Protein AF-A0A401IKX6-F1 (afdb_monomer)

Structure (mmCIF, N/CA/C/O backbone):
data_AF-A0A401IKX6-F1
#
_entry.id   AF-A0A401IKX6-F1
#
loop_
_atom_site.group_PDB
_atom_site.id
_atom_site.type_symbol
_atom_site.label_atom_id
_atom_site.label_alt_id
_atom_site.label_comp_id
_atom_site.label_asym_id
_atom_site.label_entity_id
_atom_site.label_seq_id
_atom_site.pdbx_PDB_ins_code
_atom_site.Cartn_x
_atom_site.Cartn_y
_atom_site.Cartn_z
_atom_site.occupancy
_atom_site.B_iso_or_equiv
_atom_site.auth_seq_id
_atom_site.auth_comp_id
_atom_site.auth_asym_id
_atom_site.auth_atom_id
_atom_site.pdbx_PDB_model_num
ATOM 1 N N . MET A 1 1 ? -2.514 11.574 66.735 1.00 53.56 1 MET A N 1
ATOM 2 C CA . MET A 1 1 ? -3.761 11.896 66.015 1.00 53.56 1 MET A CA 1
ATOM 3 C C . MET A 1 1 ? -3.570 11.427 64.590 1.00 53.56 1 MET A C 1
ATOM 5 O O . MET A 1 1 ? -2.932 12.119 63.810 1.00 53.56 1 MET A O 1
ATOM 9 N N . GLU A 1 2 ? -4.010 10.207 64.300 1.00 58.97 2 GLU A N 1
ATOM 10 C CA . GLU A 1 2 ? -4.122 9.723 62.924 1.00 58.97 2 GLU A CA 1
ATOM 11 C C . GLU A 1 2 ? -5.401 10.335 62.352 1.00 58.97 2 GLU A C 1
ATOM 13 O O . GLU A 1 2 ? -6.460 10.246 62.973 1.00 58.97 2 GLU A O 1
ATOM 18 N N . MET A 1 3 ? -5.293 11.056 61.237 1.00 69.75 3 MET A N 1
ATOM 19 C CA . MET A 1 3 ? -6.478 11.513 60.520 1.00 69.75 3 MET A CA 1
ATOM 20 C C . MET A 1 3 ? -7.077 10.304 59.808 1.00 69.75 3 MET A C 1
ATOM 22 O O . MET A 1 3 ? -6.450 9.759 58.899 1.00 69.75 3 MET A O 1
ATOM 26 N N . GLU A 1 4 ? -8.270 9.885 60.229 1.00 70.88 4 GLU A N 1
ATOM 27 C CA . GLU A 1 4 ? -9.032 8.885 59.489 1.00 70.88 4 GLU A CA 1
ATOM 28 C C . GLU A 1 4 ? -9.337 9.406 58.084 1.00 70.88 4 GLU A C 1
ATO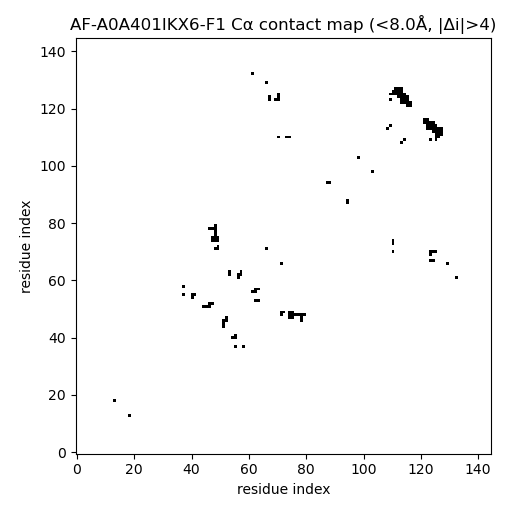M 30 O O . GLU A 1 4 ? -9.686 10.574 57.884 1.00 70.88 4 GLU A O 1
ATOM 35 N N . ALA A 1 5 ? -9.156 8.530 57.097 1.00 71.00 5 ALA A N 1
ATOM 36 C CA . ALA A 1 5 ? -9.432 8.852 55.710 1.00 71.00 5 ALA A CA 1
ATOM 37 C C . ALA A 1 5 ? -10.908 9.272 55.541 1.00 71.00 5 ALA A C 1
ATOM 39 O O . ALA A 1 5 ? -11.785 8.731 56.220 1.00 71.00 5 ALA A O 1
ATOM 40 N N . PRO A 1 6 ? -11.202 10.230 54.642 1.00 70.94 6 PRO A N 1
ATOM 41 C CA . PRO A 1 6 ? -12.555 10.734 54.467 1.00 70.94 6 PRO A CA 1
ATOM 42 C C . PRO A 1 6 ? -13.535 9.614 54.070 1.00 70.94 6 PRO A C 1
ATOM 44 O O . PRO A 1 6 ? -13.167 8.715 53.310 1.00 70.94 6 PRO A O 1
ATOM 47 N N . PRO A 1 7 ? -14.785 9.674 54.564 1.00 70.75 7 PRO A N 1
ATOM 48 C CA . PRO A 1 7 ? -15.767 8.609 54.400 1.00 70.75 7 PRO A CA 1
ATOM 49 C C . PRO A 1 7 ? -16.132 8.365 52.930 1.00 70.75 7 PRO A C 1
ATOM 51 O O . PRO A 1 7 ? -16.307 9.299 52.143 1.00 70.75 7 PRO A O 1
ATOM 54 N N . ASP A 1 8 ? -16.344 7.089 52.587 1.00 64.31 8 ASP A N 1
ATOM 55 C CA . ASP A 1 8 ? -16.698 6.597 51.243 1.00 64.31 8 ASP A CA 1
ATOM 56 C C . ASP A 1 8 ? -17.995 7.204 50.659 1.00 64.31 8 ASP A C 1
ATOM 58 O O . ASP A 1 8 ? -18.284 7.032 49.472 1.00 64.31 8 ASP A O 1
ATOM 62 N N . SER A 1 9 ? -18.773 7.956 51.450 1.00 63.50 9 SER A N 1
ATOM 63 C CA . SER A 1 9 ? -19.975 8.674 50.998 1.00 63.50 9 SER A CA 1
ATOM 64 C C . SER A 1 9 ? -19.683 9.790 49.986 1.00 63.50 9 SER A C 1
ATOM 66 O O . SER A 1 9 ? -20.591 10.214 49.272 1.00 63.50 9 SER A O 1
ATOM 68 N N . LEU A 1 10 ? -18.427 10.240 49.885 1.00 56.56 10 LEU A N 1
ATOM 69 C CA . LEU A 1 10 ? -17.980 11.242 48.911 1.00 56.56 10 LEU A CA 1
ATOM 70 C C . LEU A 1 10 ? -17.564 10.639 47.558 1.00 56.56 10 LEU A C 1
ATOM 72 O O . LEU A 1 10 ? -17.225 11.376 46.629 1.00 56.56 10 LEU A O 1
ATOM 76 N N . ARG A 1 11 ? -17.591 9.309 47.406 1.00 56.31 11 ARG A N 1
ATOM 77 C CA . ARG A 1 11 ? -17.261 8.645 46.142 1.00 56.31 11 ARG A CA 1
ATOM 78 C C . ARG A 1 11 ? -18.505 8.588 45.256 1.00 56.31 11 ARG A C 1
ATOM 80 O O . ARG A 1 11 ? -19.434 7.826 45.521 1.00 56.31 11 ARG A O 1
ATOM 87 N N . SER A 1 12 ? -18.536 9.397 44.192 1.00 58.59 12 SER A N 1
ATOM 88 C CA . SER A 1 12 ? -19.685 9.423 43.281 1.00 58.59 12 SER A CA 1
ATOM 89 C C . SER A 1 12 ? -19.929 8.033 42.680 1.00 58.59 12 SER A C 1
ATOM 91 O O . SER A 1 12 ? -19.035 7.375 42.138 1.00 58.59 12 SER A O 1
ATOM 93 N N . LYS A 1 13 ? -21.166 7.551 42.808 1.00 59.34 13 LYS A N 1
ATOM 94 C CA . LYS A 1 13 ? -21.605 6.278 42.239 1.00 59.34 13 LYS A CA 1
ATOM 95 C C . LYS A 1 13 ? -21.757 6.493 40.733 1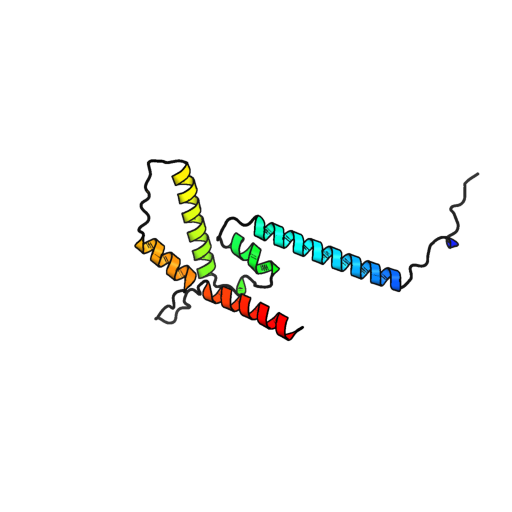.00 59.34 13 LYS A C 1
ATOM 97 O O . LYS A 1 13 ? -22.813 6.930 40.292 1.00 59.34 13 LYS A O 1
ATOM 102 N N . GLN A 1 14 ? -20.678 6.275 39.976 1.00 62.84 14 GLN A N 1
ATOM 103 C CA . GLN A 1 14 ? -20.633 6.472 38.519 1.00 62.84 14 GLN A CA 1
ATOM 104 C C . GLN A 1 14 ? -21.894 5.903 37.871 1.00 62.84 14 GLN A C 1
ATOM 106 O O . GLN A 1 14 ? -22.147 4.693 37.944 1.00 62.84 14 GLN A O 1
ATOM 111 N N . SER A 1 15 ? -22.699 6.787 37.285 1.00 66.19 15 SER A N 1
ATOM 112 C CA . SER A 1 15 ? -23.974 6.403 36.703 1.00 66.19 15 SER A CA 1
ATOM 113 C C . SER A 1 15 ? -23.728 5.553 35.453 1.00 66.19 15 SER A C 1
ATOM 115 O O . SER A 1 15 ? -22.684 5.645 34.801 1.00 66.19 15 SER A O 1
ATOM 117 N N . ASN A 1 16 ? -24.685 4.699 35.086 1.00 74.69 16 ASN A N 1
ATOM 118 C CA . ASN A 1 16 ? -24.576 3.902 33.856 1.00 74.69 16 ASN A CA 1
ATOM 119 C C . ASN A 1 16 ? -24.451 4.787 32.598 1.00 74.69 16 ASN A C 1
ATOM 121 O O . ASN A 1 16 ? -23.864 4.364 31.604 1.00 74.69 16 ASN A O 1
ATOM 125 N N . PHE A 1 17 ? -24.954 6.023 32.663 1.00 74.50 17 PHE A N 1
ATOM 126 C CA . PHE A 1 17 ? -24.786 7.034 31.625 1.00 74.50 17 PHE A CA 1
ATOM 127 C C . PHE A 1 17 ? -23.326 7.490 31.502 1.00 74.50 17 PHE A C 1
ATOM 129 O O . PHE A 1 17 ? -22.785 7.484 30.397 1.00 74.50 17 PHE A O 1
ATOM 136 N N . ASP A 1 18 ? -22.662 7.779 32.627 1.00 80.56 18 ASP A N 1
ATOM 137 C CA . ASP A 1 18 ? -21.247 8.169 32.638 1.00 80.56 18 ASP A CA 1
ATOM 138 C C . ASP A 1 18 ? -20.373 7.071 32.027 1.00 80.56 18 ASP A C 1
ATOM 140 O O . ASP A 1 18 ? -19.491 7.356 31.226 1.00 80.56 18 ASP A O 1
ATOM 144 N N . LYS A 1 19 ? -20.646 5.796 32.331 1.00 81.81 19 LYS A N 1
ATOM 145 C CA . LYS A 1 19 ? -19.899 4.665 31.751 1.00 81.81 19 LYS A CA 1
ATOM 146 C C . LYS A 1 19 ? -20.056 4.581 30.231 1.00 81.81 19 LYS A C 1
ATOM 148 O O . LYS A 1 19 ? -19.050 4.487 29.534 1.00 81.81 19 LYS A O 1
ATOM 153 N N . LYS A 1 20 ? -21.290 4.683 29.723 1.00 84.31 20 LYS A N 1
ATOM 154 C CA . LYS A 1 20 ? -21.579 4.661 28.280 1.00 84.31 20 LYS A CA 1
ATOM 155 C C . LYS A 1 20 ? -20.907 5.826 27.550 1.00 84.31 20 LYS A C 1
ATOM 157 O O . LYS A 1 20 ? -20.301 5.622 26.502 1.00 84.31 20 LYS A O 1
ATOM 162 N N . LEU A 1 21 ? -20.966 7.028 28.123 1.00 82.62 21 LEU A N 1
ATOM 163 C CA . LEU A 1 21 ? -20.296 8.206 27.576 1.00 82.62 21 LEU A CA 1
ATOM 164 C C . LEU A 1 21 ? -18.772 8.009 27.533 1.00 82.62 21 LEU A C 1
ATOM 166 O O . LEU A 1 21 ? -18.140 8.290 26.520 1.00 82.62 21 LEU A O 1
ATOM 170 N N . GLN A 1 22 ? -18.176 7.467 28.598 1.00 83.69 22 GLN A N 1
ATOM 171 C CA . GLN A 1 22 ? -16.739 7.171 28.639 1.00 83.69 22 GLN A CA 1
ATOM 172 C C . GLN A 1 22 ? -16.327 6.098 27.619 1.00 83.69 22 GLN A C 1
ATOM 174 O O . GLN A 1 22 ? -15.232 6.167 27.065 1.00 83.69 22 GLN A O 1
ATOM 179 N N . GLU A 1 23 ? -17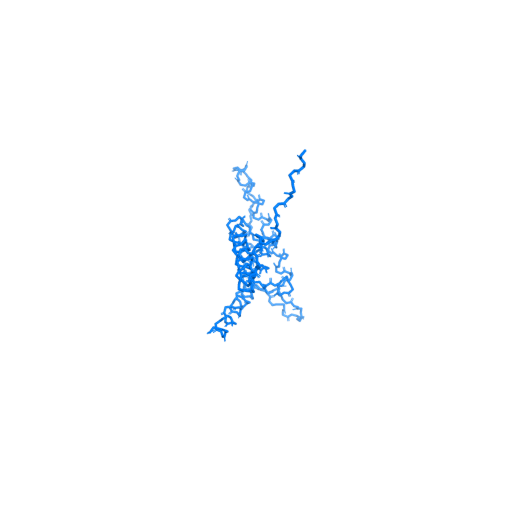.174 5.104 27.353 1.00 87.25 23 GLU A N 1
ATOM 180 C CA . GLU A 1 23 ? -16.941 4.094 26.313 1.00 87.25 23 GLU A CA 1
ATOM 181 C C . GLU A 1 23 ? -17.006 4.687 24.905 1.00 87.25 23 GLU A C 1
ATOM 183 O O .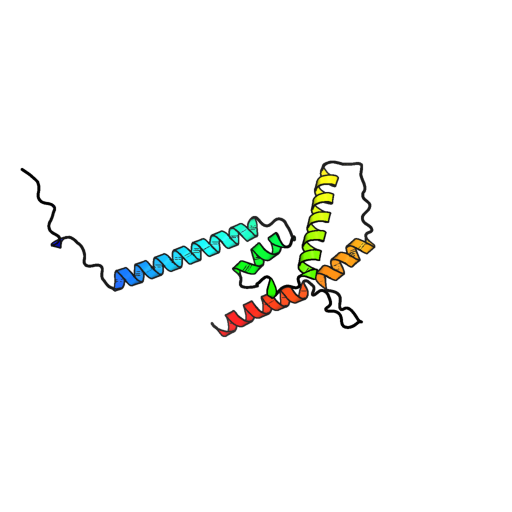 GLU A 1 23 ? -16.111 4.419 24.102 1.00 87.25 23 GLU A O 1
ATOM 188 N N . GLN A 1 24 ? -18.000 5.538 24.630 1.00 83.69 24 GLN A N 1
ATOM 189 C CA . GLN A 1 24 ? -18.113 6.265 23.363 1.00 83.69 24 GLN A CA 1
ATOM 190 C C . GLN A 1 24 ? -16.898 7.165 23.134 1.00 83.69 24 GLN A C 1
ATOM 192 O O . GLN A 1 24 ? -16.214 7.016 22.128 1.00 83.69 24 GLN A O 1
ATOM 197 N 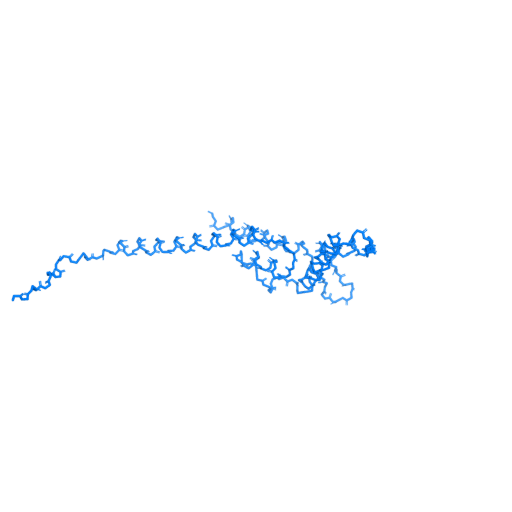N . LEU A 1 25 ? -16.520 7.978 24.125 1.00 86.50 25 LEU A N 1
ATOM 198 C CA . LEU A 1 25 ? -15.324 8.820 24.048 1.00 86.50 25 LEU A CA 1
ATOM 199 C C . LEU A 1 25 ? -14.052 7.998 23.805 1.00 86.50 25 LEU A C 1
ATOM 201 O O . LEU A 1 25 ? -13.171 8.412 23.054 1.00 86.50 25 LEU A O 1
ATOM 205 N N . LYS A 1 26 ? -13.915 6.820 24.427 1.00 91.38 26 LYS A N 1
ATOM 206 C CA . LYS A 1 26 ? -12.775 5.921 24.173 1.00 91.38 26 LYS A CA 1
ATOM 207 C C . LYS A 1 26 ? -12.785 5.365 22.753 1.00 91.38 26 LYS A C 1
ATOM 209 O O . LYS A 1 26 ? -11.707 5.188 22.184 1.00 91.38 26 LYS A O 1
ATOM 214 N N . LEU A 1 27 ? -13.958 5.045 22.211 1.00 90.75 27 LEU A N 1
ATOM 215 C CA . LEU A 1 27 ? -14.104 4.564 20.842 1.00 90.75 27 LEU A CA 1
ATOM 216 C C . LEU A 1 27 ? -13.759 5.669 19.839 1.00 90.75 27 LEU A C 1
ATOM 218 O O . LEU A 1 27 ? -12.896 5.448 18.992 1.00 90.75 27 LEU A O 1
ATOM 222 N N . ASP A 1 28 ? -14.327 6.860 20.004 1.00 93.06 28 ASP A N 1
ATOM 223 C CA . ASP A 1 28 ? -14.076 8.020 19.143 1.00 93.06 28 ASP A CA 1
ATOM 224 C C . ASP A 1 28 ? -12.584 8.370 19.127 1.00 93.06 28 ASP A C 1
ATOM 226 O O . ASP A 1 28 ? -11.959 8.442 18.072 1.00 93.06 28 ASP A O 1
ATOM 230 N N . ASN A 1 29 ? -11.950 8.415 20.304 1.00 93.19 29 ASN A N 1
ATOM 231 C CA . ASN A 1 29 ? -10.508 8.638 20.415 1.00 93.19 29 ASN A CA 1
ATOM 232 C C . ASN A 1 29 ? -9.670 7.580 19.675 1.00 93.19 29 ASN A C 1
ATOM 234 O O . ASN A 1 29 ? -8.599 7.890 19.140 1.00 93.19 29 ASN A O 1
ATOM 238 N N . LYS A 1 30 ? -10.109 6.313 19.662 1.00 92.56 30 LYS A N 1
ATOM 239 C CA . LYS A 1 30 ? -9.427 5.244 18.916 1.00 92.56 30 LYS A CA 1
ATOM 240 C C . LYS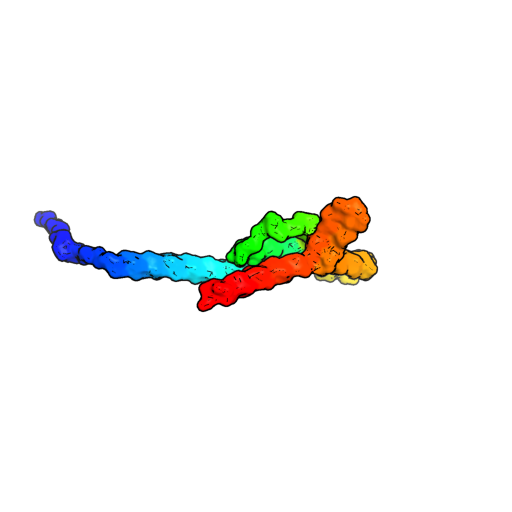 A 1 30 ? -9.593 5.436 17.412 1.00 92.56 30 LYS A C 1
ATOM 242 O O . LYS A 1 30 ? -8.601 5.294 16.696 1.00 92.56 30 LYS A O 1
ATOM 247 N N . ILE A 1 31 ? -10.797 5.779 16.959 1.00 92.50 31 ILE A N 1
ATOM 248 C CA . ILE A 1 31 ? -11.099 6.057 15.551 1.00 92.50 31 ILE A CA 1
ATOM 249 C C . ILE A 1 31 ? -10.267 7.248 15.069 1.00 92.50 31 ILE A C 1
ATOM 251 O O . ILE A 1 31 ? -9.523 7.116 14.099 1.00 92.50 31 ILE A O 1
ATOM 255 N N . ASP A 1 32 ? -10.261 8.357 15.807 1.00 94.56 32 ASP A N 1
ATOM 256 C CA . ASP A 1 32 ? -9.477 9.552 15.480 1.00 94.56 32 ASP A CA 1
ATOM 257 C C . ASP A 1 32 ? -7.978 9.269 15.410 1.00 94.56 32 ASP A C 1
ATOM 259 O O . ASP A 1 32 ? -7.249 9.825 14.583 1.00 94.56 32 ASP A O 1
ATOM 263 N N . LYS A 1 33 ? -7.473 8.418 16.306 1.00 93.88 33 LYS A N 1
ATOM 264 C CA . LYS A 1 33 ? -6.068 8.008 16.291 1.00 93.88 33 LYS A CA 1
ATOM 265 C C . LYS A 1 33 ? -5.756 7.139 15.075 1.00 93.88 33 LYS A C 1
ATOM 267 O O . LYS A 1 33 ? -4.692 7.316 14.483 1.00 93.88 33 LYS A O 1
ATOM 272 N N . ALA A 1 34 ? -6.643 6.214 14.714 1.00 91.62 34 ALA A N 1
ATOM 273 C CA . ALA A 1 34 ? -6.481 5.368 13.536 1.00 91.62 34 ALA A CA 1
ATOM 274 C C . ALA A 1 34 ? -6.519 6.205 12.250 1.00 91.62 34 ALA A C 1
ATOM 276 O O . ALA A 1 34 ? -5.611 6.098 11.430 1.00 91.62 34 ALA A O 1
ATOM 277 N N . HIS A 1 35 ? -7.488 7.115 12.137 1.00 93.50 35 HIS A N 1
ATOM 278 C CA . HIS A 1 35 ? -7.621 8.035 11.013 1.00 93.50 35 HIS A CA 1
ATOM 279 C C . HIS A 1 35 ? -6.376 8.915 10.848 1.00 93.50 35 HIS A C 1
ATOM 281 O O . HIS A 1 35 ? -5.772 8.937 9.780 1.00 93.50 35 HIS A O 1
ATOM 287 N N . ARG A 1 36 ? -5.908 9.568 11.922 1.00 94.56 36 ARG A N 1
ATOM 288 C CA . ARG A 1 36 ? -4.681 10.385 11.875 1.00 94.56 36 ARG A CA 1
ATOM 289 C C . ARG A 1 36 ? -3.453 9.582 11.458 1.00 94.56 36 ARG A C 1
ATOM 291 O O . ARG A 1 36 ? -2.640 10.077 10.684 1.00 94.56 36 ARG A O 1
ATOM 298 N N . ARG A 1 37 ? -3.314 8.351 11.961 1.00 92.62 37 ARG A N 1
ATOM 299 C CA . ARG A 1 37 ? -2.219 7.456 11.563 1.00 92.62 37 ARG A CA 1
ATOM 300 C C . ARG A 1 37 ? -2.289 7.120 10.082 1.00 92.62 37 ARG A C 1
ATOM 302 O O . ARG A 1 37 ? -1.268 7.217 9.417 1.00 92.62 37 ARG A O 1
ATOM 309 N N . PHE A 1 38 ? -3.473 6.787 9.576 1.00 94.44 38 PHE A N 1
ATOM 310 C CA . PHE A 1 38 ? -3.662 6.492 8.163 1.00 94.44 38 PHE A CA 1
ATOM 311 C C . PHE A 1 38 ? -3.315 7.696 7.280 1.00 94.44 38 PHE A C 1
ATOM 313 O O . PHE A 1 38 ? -2.514 7.559 6.362 1.00 94.44 38 PHE A O 1
ATOM 320 N N . ILE A 1 39 ? -3.818 8.890 7.607 1.00 94.81 39 ILE A N 1
ATOM 321 C CA . ILE A 1 39 ? -3.485 10.121 6.873 1.00 94.81 39 ILE A CA 1
ATOM 322 C C . ILE A 1 39 ? -1.976 10.412 6.901 1.00 94.81 39 ILE A C 1
ATOM 324 O O . ILE A 1 39 ? -1.414 10.781 5.873 1.00 94.81 39 ILE A O 1
ATOM 328 N N . SER A 1 40 ? -1.294 10.196 8.032 1.00 94.00 40 SER A N 1
ATOM 329 C CA . SER A 1 40 ? 0.175 10.287 8.083 1.00 94.00 40 SER A CA 1
ATOM 330 C C . SER A 1 40 ? 0.821 9.295 7.120 1.00 94.00 40 SER A C 1
ATOM 332 O O . SER A 1 40 ? 1.644 9.688 6.308 1.00 94.00 40 SER A O 1
ATOM 334 N N . SER A 1 41 ? 0.399 8.028 7.139 1.00 92.94 41 SER A N 1
ATOM 335 C CA . SER A 1 41 ? 0.926 7.000 6.236 1.00 92.94 41 SER A CA 1
ATOM 336 C C . SER A 1 41 ? 0.707 7.324 4.756 1.00 92.94 41 SER A C 1
ATOM 338 O O . SER A 1 41 ? 1.558 6.982 3.940 1.00 92.94 41 SER A O 1
ATOM 340 N N . VAL A 1 42 ? -0.393 7.999 4.405 1.00 93.31 42 VAL A N 1
ATOM 341 C CA . VAL A 1 42 ? -0.632 8.519 3.049 1.00 93.31 42 VAL A CA 1
ATOM 342 C C . VAL A 1 42 ? 0.379 9.612 2.700 1.00 93.31 42 VAL A C 1
ATOM 344 O O . VAL A 1 42 ? 1.007 9.542 1.647 1.00 93.31 42 VAL A O 1
ATOM 347 N N . ASN A 1 43 ? 0.566 10.594 3.586 1.00 92.94 43 ASN A N 1
ATOM 348 C CA . ASN A 1 43 ? 1.469 11.726 3.357 1.00 92.94 43 ASN A CA 1
ATOM 349 C C . ASN A 1 43 ? 2.949 11.312 3.306 1.00 92.94 43 ASN A C 1
ATOM 351 O O . ASN A 1 43 ? 3.718 11.856 2.514 1.00 92.94 43 ASN A O 1
ATOM 355 N N . ASP A 1 44 ? 3.333 10.332 4.123 1.00 92.06 44 ASP A N 1
ATOM 356 C CA . ASP A 1 44 ? 4.704 9.824 4.236 1.00 92.06 44 ASP A CA 1
ATOM 357 C C . ASP A 1 44 ? 5.038 8.789 3.142 1.00 92.06 44 ASP A C 1
ATOM 359 O O . ASP A 1 44 ? 6.167 8.291 3.048 1.00 92.06 44 ASP A O 1
ATOM 363 N N . ASN A 1 45 ? 4.065 8.418 2.302 1.00 91.25 45 ASN A N 1
ATOM 364 C CA . ASN A 1 45 ? 4.297 7.460 1.236 1.00 91.25 45 ASN A CA 1
ATOM 365 C C . ASN A 1 45 ? 4.956 8.119 0.012 1.00 91.25 45 ASN A C 1
ATOM 367 O O . ASN A 1 45 ? 4.340 8.884 -0.725 1.00 91.25 45 ASN A O 1
ATOM 371 N N . HIS A 1 46 ? 6.206 7.745 -0.259 1.00 86.69 46 HIS A N 1
ATOM 372 C CA . HIS A 1 46 ? 6.996 8.266 -1.383 1.00 86.69 46 HIS A CA 1
ATOM 373 C C . HIS A 1 46 ? 7.277 7.233 -2.479 1.00 86.69 46 HIS A C 1
ATOM 375 O O . HIS A 1 46 ? 8.163 7.429 -3.311 1.00 86.69 46 HIS A O 1
ATOM 381 N N . GLY A 1 47 ? 6.590 6.091 -2.461 1.00 89.12 47 GLY A N 1
ATOM 382 C CA . GLY A 1 47 ? 6.940 4.975 -3.325 1.00 89.12 47 GLY A CA 1
ATOM 383 C C . GLY A 1 47 ? 5.754 4.158 -3.797 1.00 89.12 47 GLY A C 1
ATOM 384 O O . GLY A 1 47 ? 4.620 4.319 -3.362 1.00 89.12 47 GLY A O 1
ATOM 385 N N . ILE A 1 48 ? 6.073 3.235 -4.694 1.00 90.56 48 ILE A N 1
ATOM 386 C CA . ILE A 1 48 ? 5.123 2.328 -5.345 1.00 90.56 48 ILE A CA 1
ATOM 387 C C . ILE A 1 48 ? 5.539 0.864 -5.182 1.00 90.56 48 ILE A C 1
ATOM 389 O O . ILE A 1 48 ? 5.091 0.007 -5.927 1.00 90.56 48 ILE A O 1
ATOM 393 N N . LYS A 1 49 ? 6.441 0.575 -4.238 1.00 93.44 49 LYS A N 1
ATOM 394 C CA . LYS A 1 49 ? 6.828 -0.798 -3.903 1.00 93.44 49 LYS A CA 1
ATOM 395 C C . LYS A 1 49 ? 5.689 -1.511 -3.186 1.00 93.44 49 LYS A C 1
ATOM 397 O O . LYS A 1 49 ? 4.819 -0.849 -2.623 1.00 93.44 49 LYS A O 1
ATOM 402 N N . GLU A 1 50 ? 5.757 -2.835 -3.105 1.00 93.50 50 GLU A N 1
ATOM 403 C CA . GLU A 1 50 ? 4.774 -3.657 -2.389 1.00 93.50 50 GLU A CA 1
ATOM 404 C C . GLU A 1 50 ? 4.455 -3.093 -0.997 1.00 93.50 50 GLU A C 1
ATOM 406 O O . GLU A 1 50 ? 3.308 -2.766 -0.706 1.00 93.50 50 GLU A O 1
ATOM 411 N N . LYS A 1 51 ? 5.481 -2.835 -0.172 1.00 93.19 51 LYS A N 1
ATOM 412 C CA . LYS A 1 51 ? 5.296 -2.264 1.174 1.00 93.19 51 LYS A CA 1
ATOM 413 C C . LYS A 1 51 ? 4.537 -0.934 1.174 1.00 93.19 51 LYS A C 1
ATOM 415 O O . LYS A 1 51 ? 3.765 -0.658 2.087 1.00 93.19 51 LYS A O 1
ATOM 420 N N . ASN A 1 52 ? 4.786 -0.094 0.171 1.00 93.38 52 ASN A N 1
ATOM 421 C CA . ASN A 1 52 ? 4.205 1.236 0.052 1.00 93.38 52 ASN A CA 1
ATOM 422 C C . ASN A 1 52 ? 2.732 1.129 -0.349 1.00 93.38 52 ASN A C 1
ATOM 424 O O . ASN A 1 52 ? 1.894 1.820 0.217 1.00 93.38 52 ASN A O 1
ATOM 428 N N . ILE A 1 53 ? 2.420 0.217 -1.270 1.00 93.56 53 ILE A N 1
ATOM 429 C CA . ILE A 1 53 ? 1.054 -0.083 -1.699 1.00 93.56 53 ILE A CA 1
ATOM 430 C C . ILE A 1 53 ? 0.257 -0.688 -0.537 1.00 93.56 53 ILE A C 1
ATOM 432 O O . ILE A 1 53 ? -0.794 -0.162 -0.181 1.00 93.56 53 ILE A O 1
ATOM 436 N N . LEU A 1 54 ? 0.774 -1.731 0.118 1.00 93.81 54 LEU A N 1
ATOM 437 C CA . LEU A 1 54 ? 0.083 -2.403 1.225 1.00 93.81 54 LEU A CA 1
ATOM 438 C C . LEU A 1 54 ? -0.163 -1.471 2.419 1.00 93.81 54 LEU A C 1
ATOM 440 O O . LEU A 1 54 ? -1.215 -1.545 3.048 1.00 93.81 54 LEU A O 1
ATOM 444 N N . THR A 1 55 ? 0.756 -0.541 2.695 1.00 93.81 55 THR A N 1
ATOM 445 C CA . THR A 1 55 ? 0.571 0.481 3.742 1.00 93.81 55 THR A CA 1
ATOM 446 C C . THR A 1 55 ? -0.663 1.356 3.484 1.00 93.81 55 THR A C 1
ATOM 448 O O . THR A 1 55 ? -1.297 1.805 4.437 1.00 93.81 55 THR A O 1
ATOM 451 N N . LEU A 1 56 ? -1.028 1.587 2.218 1.00 93.62 56 LEU A N 1
ATOM 452 C CA . LEU A 1 56 ? -2.223 2.347 1.849 1.00 93.62 56 LEU A CA 1
ATOM 453 C C . LEU A 1 56 ? -3.485 1.478 1.789 1.00 93.62 56 LEU A C 1
ATOM 455 O O . LEU A 1 56 ? -4.557 1.938 2.169 1.00 93.62 56 LEU A O 1
ATOM 459 N N . LEU A 1 57 ? -3.365 0.244 1.296 1.00 92.75 57 LEU A N 1
ATOM 460 C CA . LEU A 1 57 ? -4.515 -0.607 0.977 1.00 92.75 57 LEU A CA 1
ATOM 461 C C . LEU A 1 57 ? -5.040 -1.408 2.181 1.00 92.75 57 LEU A C 1
ATOM 463 O O . LEU A 1 57 ? -6.254 -1.527 2.351 1.00 92.75 57 LEU A O 1
ATOM 467 N N . LEU A 1 58 ? -4.160 -1.884 3.068 1.00 92.50 58 LEU A N 1
ATOM 468 C CA . LEU A 1 58 ? -4.576 -2.665 4.241 1.00 92.50 58 LEU A CA 1
ATOM 469 C C . LEU A 1 58 ? -5.500 -1.880 5.191 1.00 92.50 58 LEU A C 1
ATOM 471 O O . LEU A 1 58 ? -6.532 -2.422 5.590 1.00 92.50 58 LEU A O 1
ATOM 475 N N . PRO A 1 59 ? -5.216 -0.608 5.550 1.00 91.19 59 PRO A N 1
ATOM 476 C CA . PRO A 1 59 ? -6.057 0.136 6.492 1.00 91.19 59 PRO A CA 1
ATOM 477 C C . PRO A 1 59 ? -7.475 0.425 5.985 1.00 91.19 59 PRO A C 1
ATOM 479 O O . PRO A 1 59 ? -8.353 0.712 6.795 1.00 91.19 59 PRO A O 1
ATOM 482 N N . ILE A 1 60 ? -7.700 0.356 4.669 1.00 89.88 60 ILE A N 1
ATOM 483 C CA . ILE A 1 60 ? -9.017 0.551 4.044 1.00 89.88 60 ILE A CA 1
ATOM 484 C C . ILE A 1 60 ? -9.740 -0.773 3.751 1.00 89.88 60 ILE A C 1
ATOM 486 O O . ILE A 1 60 ? -10.821 -0.757 3.169 1.00 89.88 60 ILE A O 1
ATOM 490 N N . GLY A 1 61 ? -9.170 -1.907 4.176 1.00 88.19 61 GLY A N 1
ATOM 491 C CA . GLY A 1 61 ? -9.804 -3.224 4.098 1.00 88.19 61 GLY A CA 1
ATOM 492 C C . GLY A 1 61 ? -9.516 -4.019 2.825 1.00 88.19 61 GLY A C 1
ATOM 493 O O . GLY A 1 61 ? -10.224 -4.987 2.571 1.00 88.19 61 GLY A O 1
ATOM 494 N N . ILE A 1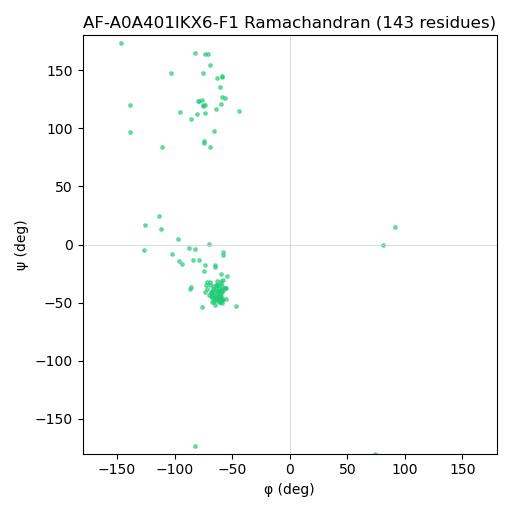 62 ? -8.505 -3.638 2.037 1.00 90.62 62 ILE A N 1
ATOM 495 C CA . ILE A 1 62 ? -8.007 -4.452 0.918 1.00 90.62 62 ILE A CA 1
ATOM 496 C C . ILE A 1 62 ? -6.816 -5.263 1.425 1.00 90.62 62 ILE A C 1
ATOM 498 O O . ILE A 1 62 ? -5.785 -4.681 1.769 1.00 90.62 62 ILE A O 1
ATOM 502 N N . ASN A 1 63 ? -6.948 -6.587 1.480 1.00 90.06 63 ASN A N 1
ATOM 503 C CA . ASN A 1 63 ? -5.903 -7.473 1.985 1.00 90.06 63 ASN A CA 1
ATOM 504 C C . ASN A 1 63 ? -4.856 -7.776 0.910 1.00 90.06 63 ASN A C 1
ATOM 506 O O . ASN A 1 63 ? -5.088 -7.587 -0.282 1.00 90.06 63 ASN A O 1
ATOM 510 N N . SER A 1 64 ? -3.701 -8.299 1.328 1.00 88.38 64 SER A N 1
ATOM 511 C CA . SER A 1 64 ? -2.679 -8.802 0.399 1.00 88.38 64 SER A CA 1
ATOM 512 C C . SER A 1 64 ? -3.235 -9.869 -0.539 1.00 88.38 64 SER A C 1
ATOM 514 O O . SER A 1 64 ? -2.897 -9.884 -1.714 1.00 88.38 64 SER A O 1
ATOM 516 N N . ASP A 1 65 ? -4.123 -10.716 -0.023 1.00 89.62 65 ASP A N 1
ATOM 517 C CA . ASP A 1 65 ? -4.675 -11.865 -0.740 1.00 89.62 65 ASP A CA 1
ATOM 518 C C . ASP A 1 65 ? -5.693 -11.449 -1.816 1.00 89.62 65 ASP A C 1
ATOM 520 O O . ASP A 1 65 ? -5.977 -12.214 -2.737 1.00 89.62 65 ASP A O 1
ATOM 524 N N . ASP A 1 66 ? -6.215 -10.220 -1.722 1.00 87.25 66 ASP A N 1
ATOM 525 C CA . ASP A 1 66 ? -7.079 -9.611 -2.738 1.00 87.25 66 ASP A CA 1
ATOM 526 C C . ASP A 1 66 ? -6.264 -9.075 -3.935 1.00 87.25 66 ASP A C 1
ATOM 528 O O . ASP A 1 66 ? -6.826 -8.746 -4.988 1.00 87.25 66 ASP A O 1
ATOM 532 N N . LEU A 1 67 ? -4.937 -8.982 -3.780 1.00 89.25 67 LEU A N 1
ATOM 533 C CA . LEU A 1 67 ? -3.999 -8.464 -4.768 1.00 89.25 67 LEU A CA 1
ATOM 534 C C . LEU A 1 67 ? -3.249 -9.600 -5.466 1.00 89.25 67 LEU A C 1
ATOM 536 O O . LEU A 1 67 ? -2.937 -10.646 -4.902 1.00 89.25 67 LEU A O 1
ATOM 540 N N . ASP A 1 68 ? -2.918 -9.368 -6.729 1.00 90.06 68 ASP A N 1
ATOM 541 C CA . ASP A 1 68 ? -2.120 -10.296 -7.515 1.00 90.06 68 ASP A CA 1
ATOM 542 C C . ASP A 1 68 ? -0.644 -10.227 -7.091 1.00 90.06 68 ASP A C 1
ATOM 544 O O . ASP A 1 68 ? -0.005 -9.173 -7.174 1.00 90.06 68 ASP A O 1
ATOM 548 N N . GLN A 1 69 ? -0.097 -11.350 -6.619 1.00 89.56 69 GLN A N 1
ATOM 549 C CA . GLN A 1 69 ? 1.277 -11.402 -6.117 1.00 89.56 69 GLN A CA 1
ATOM 550 C C . GLN A 1 69 ? 2.312 -11.096 -7.210 1.00 89.56 69 GLN A C 1
ATOM 552 O O . GLN A 1 69 ? 3.328 -10.456 -6.931 1.00 89.56 69 GLN A O 1
ATOM 557 N N . ASP A 1 70 ? 2.064 -11.504 -8.457 1.00 89.69 70 ASP A N 1
ATOM 558 C CA . ASP A 1 70 ? 2.977 -11.216 -9.566 1.00 89.69 70 ASP A CA 1
ATOM 559 C C . ASP A 1 70 ? 2.969 -9.721 -9.895 1.00 89.69 70 ASP A C 1
ATOM 561 O O . ASP A 1 70 ? 4.014 -9.139 -10.200 1.00 89.69 70 ASP A O 1
ATOM 565 N N . TRP A 1 71 ? 1.813 -9.068 -9.755 1.00 91.56 71 TRP A N 1
ATOM 566 C CA . TRP A 1 71 ? 1.713 -7.616 -9.860 1.00 91.56 71 TRP A CA 1
ATOM 567 C C . TRP A 1 71 ? 2.453 -6.895 -8.728 1.00 91.56 71 TRP A C 1
ATOM 569 O O . TRP A 1 71 ? 3.198 -5.951 -8.998 1.00 91.56 71 TRP A O 1
ATOM 579 N N . LEU A 1 72 ? 2.327 -7.351 -7.478 1.00 91.50 72 LEU A N 1
ATOM 580 C CA . LEU A 1 72 ? 3.074 -6.776 -6.350 1.00 91.50 72 LEU A CA 1
ATOM 581 C C . LEU A 1 72 ? 4.593 -6.890 -6.554 1.00 91.50 72 LEU A C 1
ATOM 583 O O . LEU A 1 72 ? 5.316 -5.901 -6.397 1.00 91.50 72 LEU A O 1
ATOM 587 N N . ASN A 1 73 ? 5.066 -8.054 -7.006 1.00 91.31 73 ASN A N 1
ATOM 588 C CA . ASN A 1 73 ? 6.475 -8.292 -7.331 1.00 91.31 7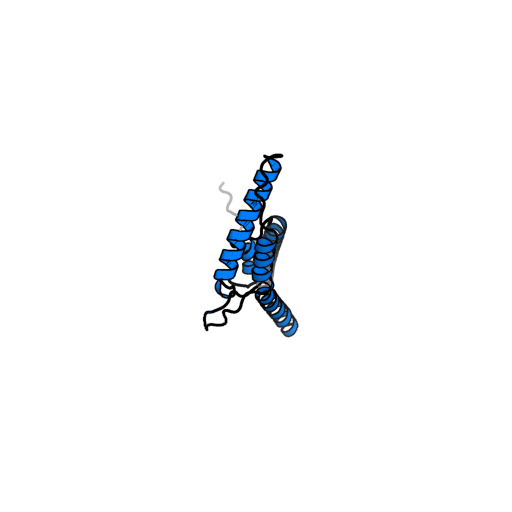3 ASN A CA 1
ATOM 589 C C . ASN A 1 73 ? 6.967 -7.381 -8.472 1.00 91.31 73 ASN A C 1
ATOM 591 O O . ASN A 1 73 ? 8.089 -6.852 -8.432 1.00 91.31 73 ASN A O 1
ATOM 595 N N . LEU A 1 74 ? 6.124 -7.169 -9.489 1.00 90.69 74 LEU A N 1
ATOM 596 C CA . LEU A 1 74 ? 6.397 -6.251 -10.593 1.00 90.69 74 LEU A CA 1
ATOM 597 C C . LEU A 1 74 ? 6.522 -4.804 -10.094 1.00 90.69 74 LEU A C 1
ATOM 599 O O . LEU A 1 74 ? 7.463 -4.106 -10.475 1.00 90.69 74 LEU A O 1
ATOM 603 N N . MET A 1 75 ? 5.619 -4.369 -9.214 1.00 91.31 75 MET A N 1
ATOM 604 C CA . MET A 1 75 ? 5.619 -3.029 -8.625 1.00 91.31 75 MET A CA 1
ATOM 605 C C . MET A 1 75 ? 6.841 -2.779 -7.729 1.00 91.31 75 MET A C 1
ATOM 607 O O . MET A 1 75 ? 7.456 -1.711 -7.818 1.00 91.31 75 MET A O 1
ATOM 611 N N . ASP A 1 76 ? 7.261 -3.763 -6.924 1.00 92.19 76 ASP A N 1
ATOM 612 C CA . ASP A 1 76 ? 8.487 -3.658 -6.121 1.00 92.19 76 ASP A CA 1
ATOM 613 C C . ASP A 1 76 ? 9.736 -3.504 -6.998 1.00 92.19 76 ASP A C 1
ATOM 615 O O . ASP A 1 76 ? 10.528 -2.569 -6.814 1.00 92.19 76 ASP A O 1
ATOM 619 N N . SER A 1 77 ? 9.862 -4.356 -8.019 1.00 89.75 77 SER A N 1
ATOM 620 C CA . SER A 1 77 ? 10.975 -4.319 -8.972 1.00 89.75 77 SER A CA 1
ATOM 621 C C . SER A 1 77 ? 11.020 -2.991 -9.731 1.00 89.75 77 SER A C 1
ATOM 623 O O . SER A 1 77 ? 12.073 -2.356 -9.835 1.00 89.75 77 SER A O 1
ATOM 625 N N . PHE A 1 78 ? 9.865 -2.524 -10.207 1.00 88.88 78 PHE A N 1
ATOM 626 C CA . PHE A 1 78 ? 9.731 -1.256 -10.913 1.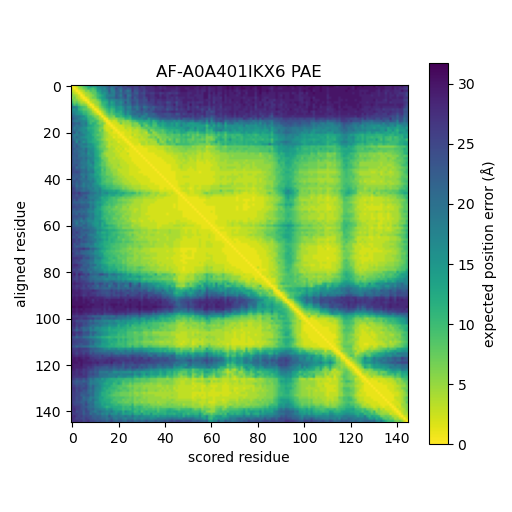00 88.88 78 PHE A CA 1
ATOM 627 C C . PHE A 1 78 ? 10.100 -0.059 -10.023 1.00 88.88 78 PHE A C 1
ATOM 629 O O . PHE A 1 78 ? 10.913 0.786 -10.410 1.00 88.88 78 PHE A O 1
ATOM 636 N N . GLY A 1 79 ? 9.587 -0.015 -8.790 1.00 87.06 79 GLY A N 1
ATOM 637 C CA . GLY A 1 79 ? 9.919 1.026 -7.817 1.00 87.06 79 GLY A CA 1
ATOM 638 C C . GLY A 1 79 ? 11.397 1.017 -7.408 1.00 87.06 79 GLY A C 1
ATOM 639 O O . GLY A 1 79 ? 12.000 2.077 -7.227 1.00 87.06 79 GLY A O 1
ATOM 640 N N . LYS A 1 80 ? 12.015 -0.165 -7.286 1.00 87.25 80 LYS A N 1
ATOM 641 C CA . LYS A 1 80 ? 13.451 -0.309 -7.004 1.00 87.25 80 LYS A CA 1
ATOM 642 C C . LYS A 1 80 ? 14.305 0.221 -8.152 1.00 87.25 80 LYS A C 1
ATOM 644 O O . LYS A 1 80 ? 15.208 1.017 -7.896 1.00 87.25 80 LYS A O 1
ATOM 649 N N . ASN A 1 81 ? 13.993 -0.161 -9.389 1.00 83.81 81 ASN A N 1
ATOM 650 C CA . ASN A 1 81 ? 14.721 0.296 -10.571 1.00 83.81 81 ASN A CA 1
ATOM 651 C C . ASN A 1 81 ? 14.659 1.822 -10.694 1.00 83.81 81 ASN A C 1
ATOM 653 O O . ASN A 1 81 ? 15.701 2.468 -10.801 1.00 83.81 81 ASN A O 1
ATOM 657 N N . ARG A 1 82 ? 13.467 2.420 -10.557 1.00 79.88 82 ARG A N 1
ATOM 658 C CA . ARG A 1 82 ? 13.309 3.884 -10.575 1.00 79.88 82 ARG A CA 1
ATOM 659 C C . ARG A 1 82 ? 14.075 4.591 -9.460 1.00 79.88 82 ARG A C 1
ATOM 661 O O . ARG A 1 82 ? 14.693 5.621 -9.717 1.00 79.88 82 ARG A O 1
ATOM 668 N N . GLY A 1 83 ? 14.085 4.032 -8.250 1.00 79.94 83 GLY A N 1
ATOM 669 C CA . GLY A 1 83 ? 14.861 4.577 -7.132 1.00 79.94 83 GLY A CA 1
ATOM 670 C C . GLY A 1 83 ? 16.369 4.598 -7.404 1.00 79.94 83 GLY A C 1
ATOM 671 O O . GLY A 1 83 ? 17.028 5.599 -7.124 1.00 79.94 83 GLY A O 1
ATOM 672 N N . ILE A 1 84 ? 16.908 3.528 -8.002 1.00 79.44 84 ILE A N 1
ATOM 673 C CA . ILE A 1 84 ? 18.322 3.453 -8.403 1.00 79.44 84 ILE A CA 1
ATOM 674 C C . ILE A 1 84 ? 18.627 4.515 -9.460 1.00 79.44 84 ILE A C 1
ATOM 676 O O . ILE A 1 84 ? 19.613 5.238 -9.328 1.00 79.44 84 ILE A O 1
ATOM 680 N N . ILE A 1 85 ? 17.772 4.653 -10.475 1.00 71.69 85 ILE A N 1
ATOM 681 C CA . ILE A 1 85 ? 17.951 5.643 -11.544 1.00 71.69 85 ILE A CA 1
ATOM 682 C C . ILE A 1 85 ? 17.961 7.061 -10.969 1.00 71.69 85 ILE A C 1
ATOM 684 O O . ILE A 1 85 ? 18.885 7.813 -11.259 1.00 71.69 85 ILE A O 1
ATOM 688 N N . ALA A 1 86 ? 16.999 7.405 -10.109 1.00 66.69 86 ALA A N 1
ATOM 689 C CA . ALA A 1 86 ? 16.911 8.724 -9.486 1.00 66.69 86 ALA A CA 1
ATOM 690 C C . ALA A 1 86 ? 18.166 9.059 -8.657 1.00 66.69 86 ALA A C 1
ATOM 692 O O . ALA A 1 86 ? 18.775 10.114 -8.853 1.00 66.69 86 ALA A O 1
ATOM 693 N N . HIS A 1 87 ? 18.614 8.130 -7.804 1.00 61.12 87 HIS A N 1
ATOM 694 C CA . HIS A 1 87 ? 19.851 8.296 -7.033 1.00 61.12 87 HIS A CA 1
ATOM 695 C C . HIS A 1 87 ? 21.087 8.436 -7.931 1.00 61.12 87 HIS A C 1
ATOM 697 O O . HIS A 1 87 ? 21.938 9.291 -7.693 1.00 61.12 87 HIS A O 1
ATOM 703 N N . THR A 1 88 ? 21.181 7.628 -8.987 1.00 62.31 88 THR A N 1
ATOM 704 C CA . THR A 1 88 ? 22.339 7.627 -9.893 1.00 62.31 88 THR A CA 1
ATOM 705 C C . THR A 1 88 ? 22.359 8.874 -10.780 1.00 62.31 88 THR A C 1
ATOM 707 O O . THR A 1 88 ? 23.427 9.427 -11.025 1.00 62.31 88 THR A O 1
ATOM 710 N N . SER A 1 89 ? 21.194 9.380 -11.198 1.00 57.94 89 SER A N 1
ATOM 711 C CA . SER A 1 89 ? 21.067 10.630 -11.959 1.00 57.94 89 SER A CA 1
ATOM 712 C C . SER A 1 89 ? 21.404 11.872 -11.135 1.00 57.94 89 SER A C 1
ATOM 714 O O . SER A 1 89 ? 21.957 12.824 -11.678 1.00 57.94 89 SER A O 1
ATOM 716 N N . ALA A 1 90 ? 21.133 11.851 -9.826 1.00 58.66 90 ALA A N 1
ATOM 717 C CA . ALA A 1 90 ? 21.512 12.931 -8.918 1.00 58.66 90 ALA A CA 1
ATOM 718 C C . ALA A 1 90 ? 23.031 12.964 -8.662 1.00 58.66 90 ALA A C 1
ATOM 720 O O . ALA A 1 90 ? 23.606 14.034 -8.487 1.00 58.66 90 ALA A O 1
ATOM 721 N N . LEU A 1 91 ? 23.686 11.795 -8.663 1.00 56.81 91 LEU A N 1
ATOM 722 C CA . LEU A 1 91 ? 25.122 11.655 -8.395 1.00 56.81 91 LEU A CA 1
ATOM 723 C C . LEU A 1 91 ? 25.998 11.668 -9.656 1.00 56.81 91 LEU A C 1
ATOM 725 O O . LEU A 1 91 ? 27.210 11.850 -9.559 1.00 56.81 91 LEU A O 1
ATOM 729 N N . SER A 1 92 ? 25.426 11.460 -10.844 1.00 47.50 92 SER A N 1
ATOM 730 C CA . SER A 1 92 ? 26.202 11.253 -12.062 1.00 47.50 92 SER A CA 1
ATOM 731 C C . SER A 1 92 ? 25.605 11.989 -13.260 1.00 47.50 92 SER A C 1
ATOM 733 O O . SER A 1 92 ? 24.777 11.464 -13.997 1.00 47.50 92 SER A O 1
ATOM 735 N N . TYR A 1 93 ? 26.144 13.177 -13.545 1.00 50.81 93 TYR A N 1
ATOM 736 C CA . TYR A 1 93 ? 25.962 13.902 -14.814 1.00 50.81 93 TYR A CA 1
ATOM 737 C C . TYR A 1 93 ? 26.428 13.095 -16.055 1.00 50.81 93 TYR A C 1
ATOM 739 O O . TYR A 1 93 ? 26.240 13.531 -17.189 1.00 50.81 93 TYR A O 1
ATOM 747 N N . LYS A 1 94 ? 27.061 11.920 -15.883 1.00 48.12 94 LYS A N 1
ATOM 748 C CA . LYS A 1 94 ? 27.776 11.211 -16.961 1.00 48.12 94 LYS A CA 1
ATOM 749 C C . LYS A 1 94 ? 27.384 9.754 -17.214 1.00 48.12 94 LYS A C 1
ATOM 751 O O . LYS A 1 94 ? 27.855 9.205 -18.205 1.00 48.12 94 LYS A O 1
ATOM 756 N N . THR A 1 95 ? 26.506 9.132 -16.427 1.00 45.94 95 THR A N 1
ATOM 757 C CA . THR A 1 95 ? 26.183 7.706 -16.637 1.00 45.94 95 THR A CA 1
ATOM 758 C C . THR A 1 95 ? 24.758 7.541 -17.150 1.00 45.94 95 THR A C 1
ATOM 760 O O . THR A 1 95 ? 23.819 7.309 -16.395 1.00 45.94 95 THR A O 1
ATOM 763 N N . LYS A 1 96 ? 24.592 7.681 -18.471 1.00 51.75 96 LYS A N 1
ATOM 764 C CA . LYS A 1 96 ? 23.363 7.309 -19.179 1.00 51.75 96 LYS A CA 1
ATOM 765 C C . LYS A 1 96 ? 23.243 5.781 -19.170 1.00 51.75 96 LYS A C 1
ATOM 767 O O . LYS A 1 96 ? 23.639 5.134 -20.135 1.00 51.75 96 LYS A O 1
ATOM 772 N N . GLN A 1 97 ? 22.700 5.186 -18.107 1.00 56.19 97 GLN A N 1
ATOM 773 C CA . GLN A 1 97 ? 22.030 3.897 -18.290 1.00 56.19 97 GLN A CA 1
ATOM 774 C C . GLN A 1 97 ? 20.809 4.179 -19.160 1.00 56.19 97 GLN A C 1
ATOM 776 O O . GLN A 1 97 ? 19.801 4.716 -18.706 1.00 56.19 97 GLN A O 1
ATOM 781 N N . GLN A 1 98 ? 20.967 3.934 -20.456 1.00 56.94 98 GLN A N 1
ATOM 782 C CA . GLN A 1 98 ? 19.946 4.191 -21.451 1.00 56.94 98 GLN A CA 1
ATOM 783 C C . GLN A 1 98 ? 18.887 3.096 -21.303 1.00 56.94 98 GLN A C 1
ATOM 785 O O . GLN A 1 98 ? 18.986 2.031 -21.903 1.00 56.94 98 GLN A O 1
ATOM 790 N N . ILE A 1 99 ? 17.909 3.331 -20.428 1.00 63.50 99 ILE A N 1
ATOM 791 C CA . ILE A 1 99 ? 16.704 2.504 -20.356 1.00 63.50 99 ILE A CA 1
ATOM 792 C C . ILE A 1 99 ? 16.092 2.528 -21.748 1.00 63.50 99 ILE A C 1
ATOM 794 O O . ILE A 1 99 ? 15.861 3.606 -22.301 1.00 63.50 99 ILE A O 1
ATOM 798 N N . ASN A 1 100 ? 15.854 1.353 -22.320 1.00 77.75 100 ASN A N 1
ATOM 799 C CA . ASN A 1 100 ? 15.151 1.256 -23.583 1.00 77.75 100 ASN A CA 1
ATOM 800 C C . ASN A 1 100 ? 13.715 1.776 -23.380 1.00 77.75 100 ASN A C 1
ATOM 802 O O . ASN A 1 100 ? 12.955 1.166 -22.619 1.00 77.75 100 ASN A O 1
ATOM 806 N N . PRO A 1 101 ? 13.311 2.874 -24.045 1.00 80.38 101 PRO A N 1
ATOM 807 C CA . PRO A 1 101 ? 11.979 3.444 -23.870 1.00 80.38 101 PRO A CA 1
ATOM 808 C C . PRO A 1 101 ? 10.861 2.447 -24.188 1.00 80.38 101 PRO A C 1
ATOM 810 O O . PRO A 1 101 ? 9.793 2.505 -23.583 1.00 80.38 101 PRO A O 1
ATOM 813 N N . GLN A 1 102 ? 11.112 1.513 -25.110 1.00 83.81 102 GLN A N 1
ATOM 814 C CA . GLN A 1 102 ? 10.144 0.488 -25.478 1.00 83.81 102 GLN A CA 1
ATOM 815 C C . GLN A 1 102 ? 9.911 -0.513 -24.342 1.00 83.81 102 GLN A C 1
ATOM 817 O O . GLN A 1 102 ? 8.768 -0.887 -24.081 1.00 83.81 102 GLN A O 1
ATOM 822 N N . ASP A 1 103 ? 10.972 -0.921 -23.647 1.00 82.50 103 ASP A N 1
ATOM 823 C CA . ASP A 1 103 ? 10.884 -1.882 -22.545 1.00 82.50 103 ASP A CA 1
ATOM 824 C C . ASP A 1 103 ? 10.223 -1.256 -21.313 1.00 82.50 103 ASP A C 1
ATOM 826 O O . ASP A 1 103 ? 9.386 -1.890 -20.665 1.00 82.50 103 ASP A O 1
ATOM 830 N N . GLU A 1 104 ? 10.513 0.019 -21.037 1.00 82.69 104 GLU A N 1
ATOM 831 C CA . GLU A 1 104 ? 9.832 0.786 -19.989 1.00 82.69 104 GLU A CA 1
ATOM 832 C C . GLU A 1 104 ? 8.342 0.956 -20.316 1.00 82.69 104 GLU A C 1
ATOM 834 O O . GLU A 1 104 ? 7.485 0.695 -19.472 1.00 82.69 104 GLU A O 1
ATOM 839 N N . LEU A 1 105 ? 8.006 1.317 -21.561 1.00 85.62 105 LEU A N 1
ATOM 840 C CA . LEU A 1 105 ? 6.616 1.440 -22.003 1.00 85.62 105 LEU A CA 1
ATOM 841 C C . LEU A 1 105 ? 5.868 0.110 -21.880 1.00 85.62 105 LEU A C 1
ATOM 843 O O . LEU A 1 105 ? 4.728 0.079 -21.415 1.00 85.62 105 LEU A O 1
ATOM 847 N N . ASN A 1 106 ? 6.503 -0.991 -22.283 1.00 86.06 106 ASN A N 1
ATOM 848 C CA . ASN A 1 106 ? 5.939 -2.325 -22.135 1.00 86.06 106 ASN A CA 1
ATOM 849 C C . ASN A 1 106 ? 5.693 -2.637 -20.656 1.00 86.06 106 ASN A C 1
ATOM 851 O O . ASN A 1 106 ? 4.596 -3.059 -20.307 1.00 86.06 106 ASN A O 1
ATOM 855 N N . THR A 1 107 ? 6.662 -2.366 -19.782 1.00 85.75 107 THR A N 1
ATOM 856 C CA . THR A 1 107 ? 6.542 -2.572 -18.330 1.00 85.75 107 THR A CA 1
ATOM 857 C C . THR A 1 107 ? 5.380 -1.777 -17.735 1.00 85.75 107 THR A C 1
ATOM 859 O O . THR A 1 107 ? 4.537 -2.349 -17.047 1.00 85.75 107 THR A O 1
ATOM 862 N N . VAL A 1 108 ? 5.259 -0.489 -18.068 1.00 86.88 108 VAL A N 1
ATOM 863 C CA . VAL A 1 108 ? 4.146 0.360 -17.613 1.00 86.88 108 VAL A CA 1
ATOM 864 C C . VAL A 1 108 ? 2.802 -0.165 -18.120 1.00 86.88 108 VAL A C 1
ATOM 866 O O . VAL A 1 108 ? 1.841 -0.218 -17.357 1.00 86.88 108 VAL A O 1
ATOM 869 N N . LYS A 1 109 ? 2.719 -0.622 -19.376 1.00 87.06 109 LYS A N 1
ATOM 870 C CA . LYS A 1 109 ? 1.492 -1.242 -19.901 1.00 87.06 109 LYS A CA 1
ATOM 871 C C . LYS A 1 109 ? 1.099 -2.488 -19.108 1.00 87.06 109 LYS A C 1
ATOM 873 O O . LYS A 1 109 ? -0.076 -2.624 -18.785 1.00 87.06 109 LYS A O 1
ATOM 878 N N . LYS A 1 110 ? 2.060 -3.350 -18.750 1.00 86.94 110 LYS A N 1
ATOM 879 C CA . LYS A 1 110 ? 1.796 -4.523 -17.898 1.00 86.94 110 LYS A CA 1
ATOM 880 C C . LYS A 1 110 ? 1.292 -4.115 -16.513 1.00 86.94 110 LYS A C 1
ATOM 882 O O . LYS A 1 110 ? 0.350 -4.716 -16.019 1.00 86.94 110 LYS A O 1
ATOM 887 N N . ILE A 1 111 ? 1.876 -3.077 -15.913 1.00 89.38 111 ILE A N 1
ATOM 888 C CA . ILE A 1 111 ? 1.448 -2.560 -14.604 1.00 89.38 111 ILE A CA 1
ATOM 889 C C . ILE A 1 111 ? 0.008 -2.039 -14.653 1.00 89.38 111 ILE A C 1
ATOM 891 O O . ILE A 1 111 ? -0.778 -2.333 -13.755 1.00 89.38 111 ILE A O 1
ATOM 895 N N . VAL A 1 112 ? -0.339 -1.254 -15.677 1.00 87.88 112 VAL A N 1
ATOM 896 C CA . VAL A 1 112 ? -1.647 -0.589 -15.771 1.00 87.88 112 VAL A CA 1
ATOM 897 C C . VAL A 1 112 ? -2.738 -1.570 -16.187 1.00 87.88 112 VAL A C 1
ATOM 899 O O . VAL A 1 112 ? -3.749 -1.697 -15.501 1.00 87.88 112 VAL A O 1
ATOM 902 N N . TYR A 1 113 ? -2.529 -2.269 -17.301 1.00 87.00 113 TYR A N 1
ATOM 903 C CA . TYR A 1 113 ? -3.563 -3.077 -17.946 1.00 87.00 113 TYR A CA 1
ATOM 904 C C . TYR A 1 113 ? -3.504 -4.555 -17.563 1.00 87.00 113 TYR A C 1
ATOM 906 O O . TYR A 1 113 ? -4.458 -5.287 -17.809 1.00 87.00 113 TYR A O 1
ATOM 914 N N . GLY A 1 114 ? -2.402 -5.000 -16.960 1.00 85.25 114 GLY A N 1
ATOM 915 C CA . GLY A 1 114 ? -2.137 -6.418 -16.781 1.00 85.25 114 GLY A CA 1
ATOM 916 C C . GLY A 1 114 ? -1.726 -7.095 -18.087 1.00 85.25 114 GLY A C 1
ATOM 917 O O . GLY A 1 114 ? -1.622 -6.472 -19.147 1.00 85.25 114 GLY A O 1
ATOM 918 N N . VAL A 1 115 ? -1.469 -8.397 -18.008 1.00 81.38 115 VAL A N 1
ATOM 919 C CA . VAL A 1 115 ? -1.238 -9.252 -19.180 1.00 81.38 115 VAL A CA 1
ATOM 920 C C . VAL A 1 115 ? -1.947 -10.569 -18.963 1.00 81.38 115 VAL A C 1
ATOM 922 O O . VAL A 1 115 ? -1.612 -11.302 -18.039 1.00 81.38 115 VAL A O 1
ATOM 925 N N . SER A 1 116 ? -2.877 -10.905 -19.850 1.00 67.25 116 SER A N 1
ATOM 926 C CA . SER A 1 116 ? -3.474 -12.236 -19.898 1.00 67.25 116 SER A CA 1
ATOM 927 C C . SER A 1 116 ? -2.527 -13.191 -20.625 1.00 67.25 116 SER A C 1
ATOM 929 O O . SER A 1 116 ? -2.157 -12.947 -21.774 1.00 67.25 116 SER A O 1
ATOM 931 N N . ASN A 1 117 ? -2.132 -14.290 -19.981 1.00 63.69 117 ASN A N 1
ATOM 932 C CA . ASN A 1 117 ? -1.423 -15.360 -20.677 1.00 63.69 117 ASN A CA 1
ATOM 933 C C . ASN A 1 117 ? -2.419 -16.114 -21.567 1.00 63.69 117 ASN A C 1
ATOM 935 O O . ASN A 1 117 ? -3.378 -16.704 -21.077 1.00 63.69 117 ASN A O 1
ATOM 939 N N . VAL A 1 118 ? -2.170 -16.141 -22.878 1.00 56.50 118 VAL A N 1
ATOM 940 C CA . VAL A 1 118 ? -3.039 -16.813 -23.870 1.00 56.50 118 VAL A CA 1
ATOM 941 C C . VAL A 1 118 ? -2.977 -18.357 -23.753 1.00 56.50 118 VAL A C 1
ATOM 943 O O . VAL A 1 118 ? -3.662 -19.069 -24.473 1.00 56.50 118 VAL A O 1
ATOM 946 N N . GLY A 1 119 ? -2.193 -18.900 -22.811 1.00 55.34 119 GLY A N 1
ATOM 947 C CA . GLY A 1 119 ? -1.944 -20.338 -22.628 1.00 55.34 119 GLY A CA 1
ATOM 948 C C . GLY A 1 119 ? -2.484 -20.963 -21.334 1.00 55.34 119 GLY A C 1
ATOM 949 O O . GLY A 1 119 ? -1.916 -21.945 -20.872 1.00 55.34 119 GLY A O 1
ATOM 950 N N . GLY A 1 120 ? -3.517 -20.397 -20.702 1.00 51.62 120 GLY A N 1
ATOM 951 C CA . GLY A 1 120 ? -4.158 -21.000 -19.517 1.00 51.62 120 GLY A CA 1
ATOM 952 C C . GLY A 1 120 ? -3.446 -20.772 -18.174 1.00 51.62 120 GLY A C 1
ATOM 953 O O . GLY A 1 120 ? -3.947 -21.202 -17.138 1.00 51.62 120 GLY A O 1
ATOM 954 N N . GLY A 1 121 ? -2.312 -20.063 -18.159 1.00 57.78 121 GLY A N 1
ATOM 955 C CA . GLY A 1 121 ? -1.720 -19.529 -16.928 1.00 57.78 121 GLY A CA 1
ATOM 956 C C . GLY A 1 121 ? -2.496 -18.310 -16.418 1.00 57.78 121 GLY A C 1
ATOM 957 O O . GLY A 1 121 ? -3.017 -17.533 -17.222 1.00 57.78 121 GLY A O 1
ATOM 958 N N . LYS A 1 122 ? -2.550 -18.111 -15.092 1.00 60.91 122 LYS A N 1
ATOM 959 C CA . LYS A 1 122 ? -3.064 -16.858 -14.520 1.00 60.91 122 LYS A CA 1
ATOM 960 C C . LYS A 1 122 ? -2.194 -15.708 -15.043 1.00 60.91 122 LYS A C 1
ATOM 962 O O . LYS A 1 122 ? -0.971 -15.760 -14.956 1.00 60.91 122 LYS A O 1
ATOM 967 N N . GLY A 1 123 ? -2.823 -14.754 -15.721 1.00 70.00 123 GLY A N 1
ATOM 968 C CA . GLY A 1 123 ? -2.161 -13.530 -16.160 1.00 70.00 123 GLY A CA 1
ATOM 969 C C . GLY A 1 123 ? -1.914 -12.589 -14.984 1.00 70.00 123 GLY A C 1
ATOM 970 O O . GLY A 1 123 ? -2.547 -12.746 -13.947 1.00 70.00 123 GLY A O 1
ATOM 971 N N . VAL A 1 124 ? -1.046 -11.595 -15.164 1.00 77.88 124 VAL A N 1
ATOM 972 C CA . VAL A 1 124 ? -0.826 -10.553 -14.150 1.00 77.88 124 VAL A CA 1
ATOM 973 C C . VAL A 1 124 ? -2.015 -9.601 -14.176 1.00 77.88 124 VAL A C 1
ATOM 975 O O . VAL A 1 124 ? -2.276 -8.984 -15.214 1.00 77.88 124 VAL A O 1
ATOM 978 N N . GLN A 1 125 ? -2.725 -9.464 -13.059 1.00 82.12 125 GLN A N 1
ATOM 979 C CA . GLN A 1 125 ? -3.786 -8.465 -12.924 1.00 82.12 125 GLN A CA 1
ATOM 980 C C . GLN A 1 125 ? -3.167 -7.078 -12.723 1.00 82.12 125 GLN A C 1
ATOM 982 O O . GLN A 1 125 ? -2.330 -6.887 -11.852 1.00 82.12 125 GLN A O 1
ATOM 987 N N . GLY A 1 126 ? -3.526 -6.114 -13.573 1.00 84.25 126 GLY A N 1
ATOM 988 C CA . GLY A 1 126 ? -2.987 -4.753 -13.514 1.00 84.25 126 GLY A CA 1
ATOM 989 C C . GLY A 1 126 ? -3.689 -3.854 -12.494 1.00 84.25 126 GLY A C 1
ATOM 990 O O . GLY A 1 126 ? -4.607 -4.267 -11.786 1.00 84.25 126 GLY A O 1
ATOM 991 N N . LEU A 1 127 ? -3.324 -2.571 -12.499 1.00 85.75 127 LEU A N 1
ATOM 992 C CA . LEU A 1 127 ? -3.911 -1.523 -11.656 1.00 85.75 127 LEU A CA 1
ATOM 993 C C . LEU A 1 127 ? -5.442 -1.415 -11.794 1.00 85.75 127 LEU A C 1
ATOM 995 O O . LEU A 1 127 ? -6.117 -1.022 -10.847 1.00 85.75 127 LEU A O 1
ATOM 999 N N . ILE A 1 128 ? -5.999 -1.804 -12.945 1.00 84.25 128 ILE A N 1
ATOM 1000 C CA . ILE A 1 128 ? -7.453 -1.879 -13.167 1.00 84.25 128 ILE A CA 1
ATOM 1001 C C . ILE A 1 128 ? -8.150 -2.757 -12.117 1.00 84.25 128 ILE A C 1
ATOM 1003 O O . ILE A 1 128 ? -9.246 -2.422 -11.677 1.00 84.25 128 ILE A O 1
ATOM 1007 N N . HIS A 1 129 ? -7.524 -3.852 -11.681 1.00 86.00 129 HIS A N 1
ATOM 1008 C CA . HIS A 1 129 ? -8.096 -4.718 -10.646 1.00 86.00 129 HIS A CA 1
ATOM 1009 C C . HIS A 1 129 ? -8.160 -4.011 -9.287 1.00 86.00 129 HIS A C 1
ATOM 1011 O O . HIS A 1 129 ? -9.171 -4.073 -8.592 1.00 86.00 129 HIS A O 1
ATOM 1017 N N . VAL A 1 130 ? -7.121 -3.246 -8.940 1.00 84.81 130 VAL A N 1
ATOM 1018 C CA . VAL A 1 130 ? -7.107 -2.428 -7.716 1.00 84.81 130 VAL A CA 1
ATOM 1019 C C . VAL A 1 130 ? -8.212 -1.364 -7.755 1.00 84.81 130 VAL A C 1
ATOM 1021 O O . VAL A 1 130 ? -8.911 -1.166 -6.763 1.00 84.81 130 VAL A O 1
ATOM 1024 N N . ASP A 1 131 ? -8.428 -0.721 -8.905 1.00 88.69 131 ASP A N 1
ATOM 1025 C CA . ASP A 1 131 ? -9.527 0.237 -9.091 1.00 88.69 131 ASP A CA 1
ATOM 1026 C C . ASP A 1 131 ? -10.907 -0.423 -8.919 1.00 88.69 131 ASP A C 1
ATOM 1028 O O . ASP A 1 131 ? -11.802 0.127 -8.276 1.00 88.69 131 ASP A O 1
ATOM 1032 N N . GLN A 1 132 ? -11.082 -1.647 -9.420 1.00 88.44 132 GLN A N 1
ATOM 1033 C CA . GLN A 1 132 ? -12.312 -2.416 -9.216 1.00 88.44 132 GLN A CA 1
ATOM 1034 C C . GLN A 1 132 ? -12.559 -2.727 -7.733 1.00 88.44 132 GLN A C 1
ATOM 1036 O O . GLN A 1 132 ? -13.684 -2.547 -7.260 1.00 88.44 132 GLN A O 1
ATOM 1041 N N . LEU A 1 133 ? -11.525 -3.128 -6.985 1.00 88.44 133 LEU A N 1
ATOM 1042 C CA . LEU A 1 133 ? -11.616 -3.362 -5.538 1.00 88.44 133 LEU A CA 1
ATOM 1043 C C . LEU A 1 133 ? -12.056 -2.098 -4.786 1.00 88.44 133 LEU A C 1
ATOM 1045 O O . LEU A 1 133 ? -13.002 -2.142 -3.998 1.00 88.44 133 LEU A O 1
ATOM 1049 N N . LEU A 1 134 ? -11.438 -0.954 -5.085 1.00 88.38 134 LEU A N 1
ATOM 1050 C CA . LEU A 1 134 ? -11.804 0.334 -4.488 1.00 88.38 134 LEU A CA 1
ATOM 1051 C C . LEU A 1 134 ? -13.251 0.723 -4.811 1.00 88.38 134 LEU A C 1
ATOM 1053 O O . LEU A 1 134 ? -14.015 1.113 -3.926 1.00 88.38 134 LEU A O 1
ATOM 1057 N N . ASN A 1 135 ? -13.662 0.568 -6.069 1.00 89.25 135 ASN A N 1
ATOM 1058 C CA . ASN A 1 135 ? -15.029 0.851 -6.493 1.00 89.25 135 ASN A CA 1
ATOM 1059 C C . ASN A 1 135 ? -16.056 -0.038 -5.779 1.00 89.25 135 ASN A C 1
ATOM 1061 O O . ASN A 1 135 ? -17.144 0.435 -5.437 1.00 89.25 135 ASN A O 1
ATOM 1065 N N . ASN A 1 136 ? -15.724 -1.305 -5.529 1.00 88.00 136 ASN A N 1
ATOM 1066 C CA . ASN A 1 136 ? -16.586 -2.223 -4.790 1.00 88.00 136 ASN A CA 1
ATOM 1067 C C . ASN A 1 136 ? -16.744 -1.792 -3.327 1.00 88.00 136 ASN A C 1
ATOM 1069 O O . ASN A 1 136 ? -17.873 -1.745 -2.836 1.00 88.00 136 ASN A O 1
ATOM 1073 N N . LEU A 1 137 ? -15.656 -1.382 -2.668 1.00 85.38 137 LEU A N 1
ATOM 1074 C CA . LEU A 1 137 ? -15.705 -0.844 -1.304 1.00 85.38 137 LEU A CA 1
ATOM 1075 C C . LEU A 1 137 ? -16.575 0.419 -1.210 1.00 85.38 137 LEU A C 1
ATOM 1077 O O . LEU A 1 137 ? -17.434 0.527 -0.335 1.00 85.38 137 LEU A O 1
ATOM 1081 N N . ILE A 1 138 ? -16.419 1.357 -2.150 1.00 87.31 138 ILE A N 1
ATOM 1082 C CA . ILE A 1 138 ? -17.209 2.600 -2.179 1.00 87.31 138 ILE A CA 1
ATOM 1083 C C . ILE A 1 138 ? -18.697 2.313 -2.419 1.00 87.31 138 ILE A C 1
ATOM 1085 O O . ILE A 1 138 ? -19.566 2.983 -1.854 1.00 87.31 138 ILE A O 1
ATOM 1089 N N . LYS A 1 139 ? -19.018 1.346 -3.285 1.00 85.75 139 LYS A N 1
ATOM 1090 C CA . LYS A 1 139 ? -20.407 0.930 -3.522 1.00 85.75 139 LYS A CA 1
ATOM 1091 C C . LYS A 1 139 ? -21.011 0.320 -2.263 1.00 85.75 139 LYS A C 1
ATOM 1093 O O . LYS A 1 139 ? -22.111 0.720 -1.903 1.00 85.75 139 LYS A O 1
ATOM 1098 N N . LEU A 1 140 ? -20.295 -0.578 -1.583 1.00 78.62 140 LEU A N 1
ATOM 1099 C CA . LEU A 1 140 ? -20.772 -1.227 -0.360 1.00 78.62 140 LEU A CA 1
ATOM 1100 C C . LEU A 1 140 ? -21.177 -0.193 0.703 1.00 78.62 140 LEU A C 1
ATOM 1102 O O . LEU A 1 140 ? -22.289 -0.252 1.218 1.00 78.62 140 LEU A O 1
ATOM 1106 N N . ASN A 1 141 ? -20.337 0.817 0.944 1.00 74.50 141 ASN A N 1
ATOM 1107 C CA . ASN A 1 141 ? -20.639 1.875 1.915 1.00 74.50 141 ASN A CA 1
ATOM 1108 C C . ASN A 1 141 ? -21.871 2.715 1.542 1.00 74.50 141 ASN A C 1
ATOM 1110 O O . ASN A 1 141 ? -22.589 3.169 2.431 1.00 74.50 141 ASN A O 1
ATOM 1114 N N . ARG A 1 142 ? -22.153 2.898 0.244 1.00 71.94 142 ARG A N 1
ATOM 1115 C CA . ARG A 1 142 ? -23.351 3.615 -0.226 1.00 71.94 142 ARG A CA 1
ATOM 1116 C C . ARG A 1 142 ? -24.648 2.822 -0.082 1.00 71.94 142 ARG A C 1
ATOM 1118 O O . ARG A 1 142 ? -25.698 3.442 -0.045 1.00 71.94 142 ARG A O 1
ATOM 1125 N N . TYR A 1 143 ? -24.589 1.494 -0.014 1.00 64.50 143 TYR A N 1
ATOM 1126 C CA . TYR A 1 143 ? -25.772 0.658 0.228 1.00 64.50 143 TYR A CA 1
ATOM 1127 C C . TYR A 1 143 ? -26.112 0.507 1.720 1.00 64.50 143 TYR A C 1
ATOM 1129 O O . TYR A 1 143 ? -27.191 0.020 2.041 1.00 64.50 143 TYR A O 1
ATOM 1137 N N . ILE A 1 144 ? -25.199 0.892 2.620 1.00 57.53 144 ILE A N 1
ATOM 1138 C CA . ILE A 1 144 ? -25.345 0.745 4.080 1.00 57.53 144 ILE A CA 1
ATOM 1139 C C . ILE A 1 144 ? -25.735 2.083 4.758 1.00 57.53 144 ILE A C 1
ATOM 1141 O O . ILE A 1 144 ? -26.063 2.090 5.943 1.00 57.53 144 ILE A O 1
ATOM 1145 N N . SER A 1 145 ? -25.727 3.203 4.020 1.00 50.50 145 SER A N 1
ATOM 1146 C CA . SER A 1 145 ? -26.217 4.524 4.475 1.00 50.50 145 SER A CA 1
ATOM 1147 C C . SER A 1 145 ? -27.644 4.781 4.005 1.00 50.50 145 SER A C 1
ATOM 1149 O O . SER A 1 145 ? -28.396 5.419 4.770 1.00 50.50 145 SER A O 1
#

Sequence (145 aa):
MEMEAPPDSLRSKQSNFDKKLQEQLKLDNKIDKAHRRFISSVNDNHGIKEKNILTLLLPIGINSDDLDQDWLNLMDSFGKNRGIIAHTSALSYKTKQQINPQDELNTVKKIVYGVSNVGGGKGVQGLIHVDQLLNNLIKLNRYIS

Mean predicted aligned error: 11.54 Å

Solvent-accessible surface area (backbone atoms only — not comparable to full-atom values): 8565 Å² total; per-residue (Å²): 136,83,80,77,77,82,67,75,86,75,59,79,77,78,45,76,64,57,53,53,52,53,51,50,54,53,50,51,55,49,51,55,50,51,52,52,50,50,54,46,54,59,74,71,54,88,64,55,24,44,72,47,48,49,66,61,34,44,84,75,72,45,52,76,87,80,48,48,66,67,34,38,52,48,32,31,53,51,38,50,52,51,52,51,49,54,56,48,56,76,75,33,100,78,69,80,78,76,73,56,67,66,59,54,51,50,52,51,45,36,50,45,71,21,45,79,47,96,77,81,51,90,40,41,56,15,49,58,55,57,53,51,53,53,52,50,54,57,50,55,57,65,76,74,109

Organism: NCBI:txid1920663

Nearest PDB structures (foldseek):
  6rim-assembly2_B  TM=8.212E-01  e=2.195E+00  Weissella oryzae
  3k3q-assembly1_C  TM=3.429E-01  e=5.316E+00  Clostridium botulinum A str. Hall

pLDDT: mean 79.99, std 13.72, range [45.94, 94.81]

Secondary structure (DSSP, 8-state):
---PPPPGGGS----HHHHHHHHHHHHHHHHHHHHHHHHHHHHT----SHHHHHHHHGGGT--GGGS-HHHHHHHHHHHHHHHHHHHHHHH-TT------HHHHHHHHHHHHH-B--TTSSPPBP-HHHHHHHHHHHHHHHHHH-

Radius of gyration: 26.33 Å; Cα contacts (8 Å, |Δi|>4): 76; chains: 1; bounding box: 54×35×92 Å

Foldseek 3Di:
DDDDDDDPVPPDPQDPVNVVVVVVVVVVVVVVVLVVVLVVLVVPQPAQALVSVCSNQVSLPCDPVLAFPVLNVLRNVVRVVVVVVVVCVVVDPPDPPPDDVVVVVVSVCCQACWDDDPPPDRTHHHCVSVVVVVVVSVVVVVVVD